Protein AF-A0A0A0CXC4-F1 (afdb_monomer_lite)

InterPro domains:
  IPR029058 Alpha/Beta hydrolase fold [G3DSA:3.40.50.1820] (13-91)
  IPR029058 Alpha/Beta hydrolase fold [SSF53474] (20-91)

Foldseek 3Di:
DDDDDDDDPDPQQKDKDWDWDADPVGDIKIKIKIAHPVGADDDEEEDDDDPDAAQCQCAPDPDVVRHVQSVCRRVRRHIYMGIGPPPHDPD

Secondary structure (DSSP, 8-state):
---PPPP------EEEEEEEEE-TTS-EEEEEEEEETT---SS-EEEE--SSS-HHHHH--SSTT--HHHHHHHHH---EEEEPPTTSTT-

pLDDT: mean 90.12, std 15.09, range [46.91, 98.69]

Organism: NCBI:txid1398085

Radius of gyration: 15.2 Å; chains: 1; bounding box: 28×38×50 Å

Structure (mmCIF, N/CA/C/O backbone):
data_AF-A0A0A0CXC4-F1
#
_entry.id   AF-A0A0A0CXC4-F1
#
loop_
_atom_site.group_PDB
_atom_site.id
_atom_site.type_symbol
_atom_site.label_atom_id
_atom_site.label_alt_id
_atom_site.label_comp_id
_atom_site.label_asym_id
_atom_site.label_entity_id
_atom_site.label_seq_id
_atom_site.pdbx_PDB_ins_code
_atom_site.Cartn_x
_atom_site.Cartn_y
_atom_site.Cartn_z
_atom_site.occupancy
_atom_site.B_iso_or_equiv
_atom_site.auth_seq_id
_atom_site.auth_comp_id
_atom_site.auth_asym_id
_atom_site.auth_atom_id
_atom_site.pdbx_PDB_model_num
ATOM 1 N N . MET A 1 1 ? 2.559 25.715 32.261 1.00 52.03 1 MET A N 1
ATOM 2 C CA . MET A 1 1 ? 2.324 25.236 30.884 1.00 52.03 1 MET A CA 1
ATOM 3 C C . MET A 1 1 ? 2.109 23.732 30.969 1.00 52.03 1 MET A C 1
ATOM 5 O O . MET A 1 1 ? 3.063 23.016 31.231 1.00 52.03 1 MET A O 1
ATOM 9 N N . ALA A 1 2 ? 0.855 23.278 30.925 1.00 46.91 2 ALA A N 1
ATOM 10 C CA . ALA A 1 2 ? 0.508 21.864 31.072 1.00 46.91 2 ALA A CA 1
ATOM 11 C C . ALA A 1 2 ? 0.494 21.201 29.688 1.00 46.91 2 ALA A C 1
ATOM 13 O O . ALA A 1 2 ? -0.221 21.655 28.798 1.00 46.91 2 ALA A O 1
ATOM 14 N N . LEU A 1 3 ? 1.309 20.162 29.508 1.00 53.47 3 LEU A N 1
ATOM 15 C CA . LEU A 1 3 ? 1.268 19.292 28.336 1.00 53.47 3 LEU A CA 1
ATOM 16 C C . LEU A 1 3 ? 0.032 18.398 28.469 1.00 53.47 3 LEU A C 1
ATOM 18 O O . LEU A 1 3 ? -0.020 17.542 29.350 1.00 53.47 3 LEU A O 1
ATOM 22 N N . ALA A 1 4 ? -0.976 18.618 27.628 1.00 50.03 4 ALA A N 1
ATOM 23 C CA . ALA A 1 4 ? -2.063 17.663 27.479 1.00 50.03 4 ALA A CA 1
ATOM 24 C C . ALA A 1 4 ? -1.509 16.426 26.761 1.00 50.03 4 ALA A C 1
ATOM 26 O O . ALA A 1 4 ? -1.051 16.522 25.622 1.00 50.03 4 ALA A O 1
ATOM 27 N N . ALA A 1 5 ? -1.523 15.275 27.433 1.00 55.06 5 ALA A N 1
ATOM 28 C CA . ALA A 1 5 ? -1.316 13.996 26.773 1.00 55.06 5 ALA A CA 1
ATOM 29 C C . ALA A 1 5 ? -2.469 13.794 25.778 1.00 55.06 5 ALA A C 1
ATOM 31 O O . ALA A 1 5 ? -3.637 13.800 26.172 1.00 55.06 5 ALA A O 1
ATOM 32 N N . GLY A 1 6 ? -2.142 13.680 24.489 1.00 49.84 6 GLY A N 1
ATOM 33 C CA . GLY A 1 6 ? -3.110 13.276 23.473 1.00 49.84 6 GLY A CA 1
ATOM 34 C C . GLY A 1 6 ? -3.683 11.893 23.802 1.00 49.84 6 GLY A C 1
ATOM 35 O O . GLY A 1 6 ? -3.056 11.141 24.555 1.00 49.84 6 GLY A O 1
ATOM 36 N N . PRO A 1 7 ? -4.872 11.548 23.279 1.00 49.59 7 PRO A N 1
ATOM 37 C CA . PRO A 1 7 ? -5.447 10.231 23.508 1.00 49.59 7 PRO A CA 1
ATOM 38 C C . PRO A 1 7 ? -4.433 9.160 23.092 1.00 49.59 7 PRO A C 1
ATOM 40 O O . PRO A 1 7 ? -3.853 9.232 22.009 1.00 49.59 7 PRO A O 1
ATOM 43 N N . ALA A 1 8 ? -4.197 8.183 23.968 1.00 50.41 8 ALA A N 1
ATOM 44 C CA . ALA A 1 8 ? -3.465 6.985 23.597 1.00 50.41 8 ALA A CA 1
ATOM 45 C C . ALA A 1 8 ? -4.265 6.299 22.485 1.00 50.41 8 ALA A C 1
ATOM 47 O O . ALA A 1 8 ? -5.401 5.880 22.717 1.00 50.41 8 ALA A O 1
ATOM 48 N N . GLN A 1 9 ? -3.708 6.253 21.274 1.00 54.59 9 GLN A N 1
ATOM 49 C CA . GLN A 1 9 ? -4.308 5.533 20.159 1.00 54.59 9 GLN A CA 1
ATOM 50 C C . GLN A 1 9 ? -4.476 4.080 20.621 1.00 54.59 9 GLN A C 1
ATOM 52 O O . GLN A 1 9 ? -3.488 3.419 20.948 1.00 54.59 9 GLN A O 1
ATOM 57 N N . ALA A 1 10 ? -5.719 3.603 20.721 1.00 49.50 10 ALA A N 1
ATOM 58 C CA . ALA A 1 10 ? -5.959 2.178 20.874 1.00 49.50 10 ALA A CA 1
ATOM 59 C C . ALA A 1 10 ? -5.208 1.483 19.735 1.00 49.50 10 ALA A C 1
ATOM 61 O O . ALA A 1 10 ? -5.259 1.955 18.598 1.00 49.50 10 ALA A O 1
ATOM 62 N N . ALA A 1 11 ? -4.459 0.423 20.041 1.00 56.31 11 ALA A N 1
ATOM 63 C CA . ALA A 1 11 ? -3.836 -0.378 19.000 1.00 56.31 11 ALA A CA 1
ATOM 64 C C . ALA A 1 11 ? -4.958 -0.826 18.057 1.00 56.31 11 ALA A C 1
ATOM 66 O O . ALA A 1 11 ? -5.836 -1.582 18.468 1.00 56.31 11 ALA A O 1
ATOM 67 N N . SER A 1 12 ? -4.975 -0.272 16.843 1.00 61.69 12 SER A N 1
ATOM 68 C CA . SER A 1 12 ? -5.990 -0.573 15.841 1.00 61.69 12 SER A CA 1
ATOM 69 C C . SER A 1 12 ? -6.017 -2.090 15.661 1.00 61.69 12 SER A C 1
ATOM 71 O O . SER A 1 12 ? -4.953 -2.664 15.402 1.00 61.69 12 SER A O 1
ATOM 73 N N . ASP A 1 13 ? -7.178 -2.737 15.813 1.00 89.19 13 ASP A N 1
ATOM 74 C CA . ASP A 1 13 ? -7.322 -4.193 15.641 1.00 89.19 13 ASP A CA 1
ATOM 75 C C . ASP A 1 13 ? -7.315 -4.566 14.152 1.00 89.19 13 ASP A C 1
ATOM 77 O O . ASP A 1 13 ? -8.253 -5.125 13.581 1.00 89.19 13 ASP A O 1
ATOM 81 N N . LEU A 1 14 ? -6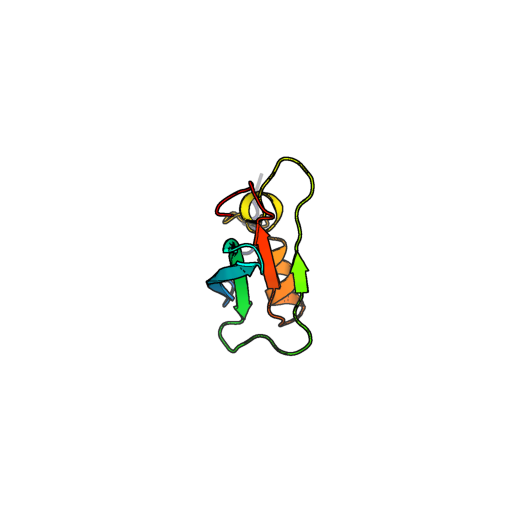.240 -4.147 13.496 1.00 94.50 14 LEU A N 1
ATOM 82 C CA . LEU A 1 14 ? -5.967 -4.330 12.092 1.00 94.50 14 LEU A CA 1
ATOM 83 C C . LEU A 1 14 ? -4.878 -5.384 11.948 1.00 94.50 14 LEU A C 1
ATOM 85 O O . LEU A 1 14 ? -3.904 -5.430 12.703 1.00 94.50 14 LEU A O 1
ATOM 89 N N . VAL A 1 15 ? -5.033 -6.215 10.931 1.00 96.38 15 VAL A N 1
ATOM 90 C CA . VAL A 1 15 ? -4.030 -7.179 10.495 1.00 96.38 15 VAL A CA 1
ATOM 91 C C . VAL A 1 15 ? -3.439 -6.684 9.183 1.00 96.38 15 VAL A C 1
ATOM 93 O O . VAL A 1 15 ? -4.141 -6.090 8.359 1.00 96.38 15 VAL A O 1
ATOM 96 N N . ARG A 1 16 ? -2.131 -6.901 9.024 1.00 97.81 16 ARG A N 1
ATOM 97 C CA . ARG A 1 16 ? -1.395 -6.610 7.798 1.00 97.81 16 ARG A CA 1
ATOM 98 C C . ARG A 1 16 ? -0.818 -7.899 7.242 1.00 97.81 16 ARG A C 1
ATOM 100 O O . ARG A 1 16 ? 0.017 -8.509 7.904 1.00 97.81 16 ARG A O 1
ATOM 107 N N . ASP A 1 17 ? -1.228 -8.253 6.035 1.00 97.56 17 ASP A N 1
ATOM 108 C CA . ASP A 1 17 ? -0.773 -9.451 5.336 1.00 97.56 17 ASP A CA 1
ATOM 109 C C . ASP A 1 17 ? -0.048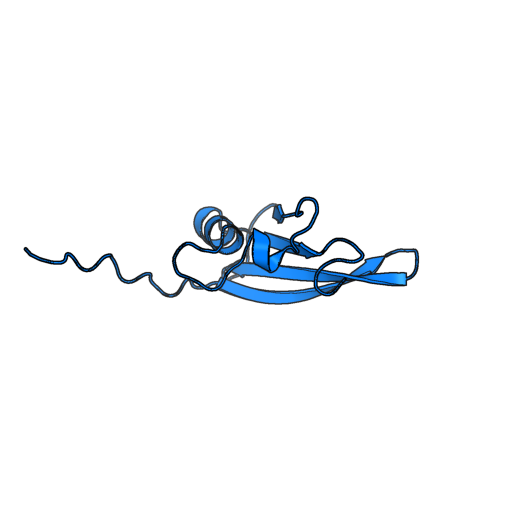 -9.049 4.041 1.00 97.56 17 ASP A C 1
ATOM 111 O O . ASP A 1 17 ? -0.433 -8.102 3.355 1.00 97.56 17 ASP A O 1
ATOM 115 N N . GLU A 1 18 ? 1.041 -9.741 3.709 1.00 98.00 18 GLU A N 1
ATOM 116 C CA . GLU A 1 18 ? 1.804 -9.501 2.481 1.00 98.00 18 GLU A CA 1
ATOM 117 C C . GLU A 1 18 ? 1.406 -10.525 1.419 1.00 98.00 18 GLU A C 1
ATOM 119 O O . GLU A 1 18 ? 1.569 -11.733 1.594 1.00 98.00 18 GLU A O 1
ATOM 124 N N . LEU A 1 19 ? 0.890 -10.029 0.303 1.00 98.19 19 LEU A N 1
ATOM 125 C CA . LEU A 1 19 ? 0.383 -10.797 -0.823 1.00 98.19 19 LEU A CA 1
ATOM 126 C C . LEU A 1 19 ? 1.252 -10.562 -2.062 1.00 98.19 19 LEU A C 1
ATOM 128 O O . LEU A 1 19 ? 1.986 -9.572 -2.184 1.00 98.19 19 LEU A O 1
ATOM 132 N N . ARG A 1 20 ? 1.139 -11.478 -3.027 1.00 98.06 20 ARG A N 1
ATOM 133 C CA . ARG A 1 20 ? 1.813 -11.359 -4.318 1.00 98.06 20 ARG A CA 1
ATOM 134 C C . ARG A 1 20 ? 0.894 -11.778 -5.455 1.00 98.06 20 ARG A C 1
ATOM 136 O O . ARG A 1 20 ? 0.351 -12.878 -5.436 1.00 98.06 20 ARG A O 1
ATOM 143 N N . ALA A 1 21 ? 0.757 -10.912 -6.451 1.00 97.50 21 ALA A N 1
ATOM 144 C CA . ALA A 1 21 ? 0.085 -11.217 -7.708 1.00 97.50 21 ALA A CA 1
ATOM 145 C C . ALA A 1 21 ? 1.126 -11.464 -8.806 1.00 97.50 21 ALA A C 1
ATOM 147 O O . ALA A 1 21 ? 2.192 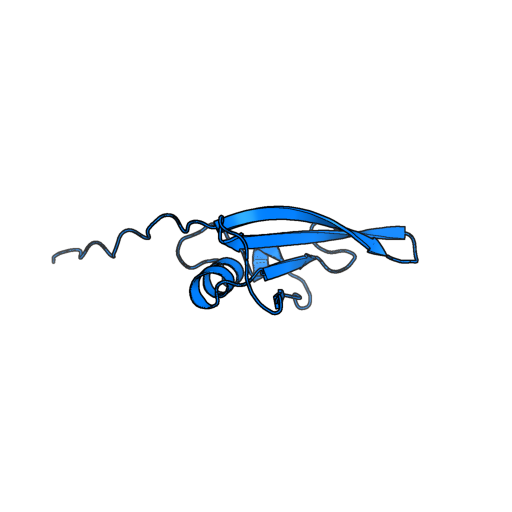-10.854 -8.799 1.00 97.50 21 ALA A O 1
ATOM 148 N N . THR A 1 22 ? 0.827 -12.337 -9.765 1.00 98.19 22 THR A N 1
ATOM 149 C CA . THR A 1 22 ? 1.682 -12.558 -10.939 1.00 98.19 22 THR A CA 1
ATOM 150 C C . THR A 1 22 ? 0.975 -12.019 -12.173 1.00 98.19 22 THR A C 1
ATOM 152 O O . THR A 1 22 ? -0.163 -12.395 -12.451 1.00 98.19 22 THR A O 1
ATOM 155 N N . THR A 1 23 ? 1.623 -11.115 -12.904 1.00 97.75 23 THR A N 1
ATOM 156 C CA . THR A 1 23 ? 1.094 -10.578 -14.162 1.00 97.75 23 THR A CA 1
ATOM 157 C C . THR A 1 23 ? 1.178 -11.616 -15.282 1.00 97.75 23 THR A C 1
ATOM 159 O O . THR A 1 23 ? 1.929 -12.587 -15.194 1.00 97.75 23 THR A O 1
ATOM 162 N N . ALA A 1 24 ? 0.437 -11.403 -16.374 1.00 98.25 24 ALA A N 1
ATOM 163 C CA . ALA A 1 24 ? 0.440 -12.312 -17.526 1.00 98.25 24 ALA A CA 1
ATOM 164 C C . ALA A 1 24 ? 1.831 -12.480 -18.176 1.00 98.25 24 ALA A C 1
ATOM 166 O O . ALA A 1 24 ? 2.119 -13.523 -18.752 1.00 98.25 24 ALA A O 1
ATOM 167 N N . ASP A 1 25 ? 2.699 -11.473 -18.057 1.00 97.88 25 ASP A N 1
ATOM 168 C CA . ASP A 1 25 ? 4.099 -11.500 -18.495 1.00 97.88 25 ASP A CA 1
ATOM 169 C C . ASP A 1 25 ? 5.084 -11.948 -17.394 1.00 97.88 25 ASP A C 1
ATOM 171 O O . ASP A 1 25 ? 6.293 -11.790 -17.540 1.00 97.88 25 ASP A O 1
ATOM 175 N N . GLY A 1 26 ? 4.585 -12.529 -16.297 1.00 97.94 26 GLY A N 1
ATOM 176 C CA . GLY A 1 26 ? 5.391 -13.214 -15.283 1.00 97.94 26 GLY A CA 1
ATOM 177 C C . GLY A 1 26 ? 6.004 -12.324 -14.199 1.00 97.94 26 GLY A C 1
ATOM 178 O O . GLY A 1 26 ? 6.809 -12.808 -13.404 1.00 97.94 26 GLY A O 1
ATOM 179 N N . ILE A 1 27 ? 5.638 -11.043 -14.122 1.00 97.75 27 ILE A N 1
ATOM 180 C CA . ILE A 1 27 ? 6.153 -10.122 -13.102 1.00 97.75 27 ILE A CA 1
ATOM 181 C C . ILE A 1 27 ? 5.384 -10.298 -11.791 1.00 97.75 27 ILE A C 1
ATOM 183 O O . ILE A 1 27 ? 4.156 -10.370 -11.773 1.00 97.75 27 ILE A O 1
ATOM 187 N N . GLY A 1 28 ? 6.116 -10.365 -10.679 1.00 98.12 28 GLY A N 1
ATOM 188 C CA . GLY A 1 28 ? 5.538 -10.466 -9.343 1.00 98.12 28 GLY A CA 1
ATOM 189 C C . GLY A 1 28 ? 5.243 -9.091 -8.758 1.00 98.12 28 GLY A C 1
ATOM 190 O O . GLY A 1 28 ? 6.171 -8.362 -8.447 1.00 98.12 28 GLY A O 1
ATOM 191 N N . ILE A 1 29 ? 3.971 -8.776 -8.548 1.00 98.25 29 ILE A N 1
ATOM 192 C CA . ILE A 1 29 ? 3.493 -7.536 -7.938 1.00 98.25 29 ILE A CA 1
ATOM 193 C C . ILE A 1 29 ? 3.255 -7.762 -6.450 1.00 98.25 29 ILE A C 1
ATOM 195 O O . ILE A 1 29 ? 2.451 -8.614 -6.066 1.00 98.25 29 ILE A O 1
ATOM 199 N N . ARG A 1 30 ? 3.949 -6.998 -5.611 1.00 98.38 30 ARG A N 1
ATOM 200 C CA . ARG A 1 30 ? 3.749 -6.969 -4.165 1.00 98.38 30 ARG A CA 1
ATOM 201 C C . ARG A 1 30 ? 2.506 -6.155 -3.814 1.00 98.38 30 ARG A C 1
ATOM 203 O O . ARG A 1 30 ? 2.317 -5.036 -4.296 1.00 98.38 30 ARG A O 1
ATOM 210 N N . VAL A 1 31 ? 1.679 -6.720 -2.944 1.00 98.56 31 VAL A N 1
ATOM 211 C CA . VAL A 1 31 ? 0.465 -6.084 -2.431 1.00 98.56 31 VAL A CA 1
ATOM 212 C C . VAL A 1 31 ? 0.404 -6.319 -0.931 1.00 98.56 31 VAL A C 1
ATOM 214 O O . VAL A 1 31 ? 0.408 -7.463 -0.499 1.00 98.56 31 VAL A O 1
ATOM 217 N N . ARG A 1 32 ? 0.310 -5.264 -0.128 1.00 98.62 32 ARG A N 1
ATOM 218 C CA . ARG A 1 32 ? -0.033 -5.395 1.290 1.00 98.62 32 ARG A CA 1
ATOM 219 C C . ARG A 1 32 ? -1.543 -5.302 1.449 1.00 98.62 32 ARG A C 1
ATOM 221 O O . ARG A 1 32 ? -2.142 -4.356 0.952 1.00 98.62 32 ARG A O 1
ATOM 228 N N . GLU A 1 33 ? -2.147 -6.233 2.168 1.00 98.44 33 GLU A N 1
ATOM 229 C CA . GLU A 1 33 ? -3.511 -6.116 2.676 1.00 98.44 33 GLU A CA 1
ATOM 230 C C . GLU A 1 33 ? -3.485 -5.498 4.077 1.00 98.44 33 GLU A C 1
ATOM 232 O O . GLU A 1 33 ? -2.685 -5.901 4.918 1.00 98.44 33 GLU A O 1
ATOM 237 N N . VAL A 1 34 ? -4.368 -4.535 4.332 1.00 98.25 34 VAL A N 1
ATOM 238 C CA . VAL A 1 34 ? -4.673 -3.982 5.654 1.00 98.25 34 VAL A CA 1
ATOM 239 C C . VAL A 1 34 ? -6.169 -4.154 5.885 1.00 98.25 34 VAL A C 1
ATOM 241 O O . VAL A 1 34 ? -6.978 -3.665 5.097 1.00 98.25 34 VAL A O 1
ATOM 244 N N . ARG A 1 35 ? -6.564 -4.857 6.945 1.00 97.38 35 ARG A N 1
ATOM 245 C CA . ARG A 1 35 ? -7.981 -5.152 7.217 1.00 97.38 35 ARG A CA 1
ATOM 246 C C . ARG A 1 35 ? -8.277 -5.246 8.712 1.00 97.38 35 ARG A C 1
ATOM 248 O O . ARG A 1 35 ? -7.364 -5.569 9.471 1.00 97.38 35 ARG A O 1
ATOM 255 N N . PRO A 1 36 ? -9.538 -5.061 9.138 1.00 95.56 36 PRO A N 1
ATOM 256 C CA . PRO A 1 36 ? -9.978 -5.460 10.472 1.00 95.56 36 PRO A CA 1
ATOM 257 C C . PRO A 1 36 ? -9.674 -6.937 10.753 1.00 95.56 36 PRO A C 1
ATOM 259 O O . PRO A 1 36 ? -9.757 -7.785 9.854 1.00 95.56 36 PRO A O 1
ATOM 262 N N . ARG A 1 37 ? -9.327 -7.257 12.003 1.00 93.12 37 ARG A N 1
ATOM 263 C CA . ARG A 1 37 ? -9.007 -8.625 12.432 1.00 93.12 37 ARG A CA 1
ATOM 264 C C . ARG A 1 37 ? -10.162 -9.596 12.209 1.00 93.12 37 ARG A C 1
ATOM 266 O O . ARG A 1 37 ? -9.916 -10.688 11.699 1.00 93.12 37 ARG A O 1
ATOM 273 N N . ASP A 1 38 ? -11.387 -9.158 12.479 1.00 89.06 38 ASP A N 1
ATOM 274 C CA . ASP A 1 38 ? -12.619 -9.932 12.263 1.00 89.06 38 ASP A CA 1
ATOM 275 C C . ASP A 1 38 ? -13.001 -10.081 10.774 1.00 89.06 38 ASP A C 1
ATOM 277 O O . ASP A 1 38 ? -13.994 -10.725 10.438 1.00 89.06 38 ASP A O 1
ATOM 281 N N . GLY A 1 39 ? -12.190 -9.519 9.871 1.00 84.38 39 GLY A N 1
ATOM 282 C CA . GLY A 1 39 ? -12.420 -9.498 8.431 1.00 84.38 39 GLY A CA 1
ATOM 283 C C . GLY A 1 39 ? -13.011 -8.169 7.961 1.00 84.38 39 GLY A C 1
ATOM 284 O O . GLY A 1 39 ? -13.801 -7.531 8.653 1.00 84.38 39 GLY A O 1
ATOM 285 N N . GLY A 1 40 ? -12.604 -7.728 6.769 1.00 84.94 40 GLY A N 1
ATOM 286 C CA . GLY A 1 40 ? -13.214 -6.572 6.110 1.00 84.94 40 GLY A CA 1
ATOM 287 C C . GLY A 1 40 ? -14.533 -6.959 5.438 1.00 84.94 40 GLY A C 1
ATOM 288 O O . GLY A 1 40 ? -14.618 -8.015 4.812 1.00 84.94 40 GLY A O 1
ATOM 289 N N . ALA A 1 41 ? -15.547 -6.101 5.533 1.00 86.88 41 ALA A N 1
ATOM 290 C CA . ALA A 1 41 ? -16.838 -6.277 4.873 1.00 86.88 41 ALA A CA 1
ATOM 291 C C . ALA A 1 41 ? -17.036 -5.254 3.743 1.00 86.88 41 ALA A C 1
ATOM 293 O O . ALA A 1 41 ? -16.613 -4.104 3.842 1.00 86.88 41 ALA A O 1
ATOM 294 N N . GLY A 1 42 ? -17.742 -5.654 2.684 1.00 92.06 42 GLY A N 1
ATOM 295 C CA . GLY A 1 42 ? -18.040 -4.796 1.533 1.00 92.06 42 GLY A CA 1
ATOM 296 C C . GLY A 1 42 ? -16.925 -4.740 0.484 1.00 92.06 42 GLY A C 1
ATOM 297 O O . GLY A 1 42 ? -15.975 -5.516 0.524 1.00 92.06 42 GLY A O 1
ATOM 298 N N . GLU A 1 43 ? -17.077 -3.830 -0.483 1.00 97.06 43 GLU A N 1
ATOM 299 C CA . GLU A 1 43 ? -16.144 -3.708 -1.612 1.00 97.06 43 GLU A CA 1
ATOM 300 C C . GLU A 1 43 ? -14.762 -3.224 -1.132 1.00 97.06 43 GLU A C 1
ATOM 302 O O . GLU A 1 43 ? -14.700 -2.178 -0.463 1.00 97.06 43 GLU A O 1
ATOM 307 N N . PRO A 1 44 ? -13.671 -3.941 -1.456 1.00 97.56 44 PRO A N 1
ATOM 308 C CA . PRO A 1 44 ? -12.327 -3.549 -1.062 1.00 97.56 44 PRO A CA 1
ATOM 309 C C . PRO A 1 44 ? -11.862 -2.271 -1.765 1.00 97.56 44 PRO A C 1
ATOM 311 O O . PRO A 1 44 ? -12.386 -1.857 -2.799 1.00 97.56 44 PRO A O 1
ATOM 314 N N . ILE A 1 45 ? -10.832 -1.648 -1.199 1.00 98.50 45 ILE A N 1
ATOM 315 C CA . ILE A 1 45 ? -10.191 -0.455 -1.758 1.00 98.50 45 ILE A CA 1
ATOM 316 C C . ILE A 1 45 ? -8.764 -0.816 -2.151 1.00 98.50 45 ILE A C 1
ATOM 318 O O . ILE A 1 45 ? -8.075 -1.493 -1.396 1.00 98.50 45 ILE A O 1
ATOM 322 N N . ILE A 1 46 ? -8.294 -0.332 -3.301 1.00 98.44 46 ILE A N 1
ATOM 323 C CA . ILE A 1 46 ? -6.883 -0.421 -3.686 1.00 98.44 46 ILE A CA 1
ATOM 324 C C . ILE A 1 46 ? -6.273 0.974 -3.800 1.00 98.44 46 ILE A C 1
ATOM 326 O O . ILE A 1 46 ? -6.827 1.865 -4.444 1.00 98.44 46 ILE A O 1
ATOM 330 N N . LEU A 1 47 ? -5.122 1.159 -3.161 1.00 98.62 47 LEU A N 1
ATOM 331 C CA . LEU A 1 47 ? -4.323 2.374 -3.205 1.00 98.62 47 LEU A CA 1
ATOM 332 C C . LEU A 1 47 ? -3.142 2.154 -4.149 1.00 98.62 47 LEU A C 1
ATOM 334 O O . LEU A 1 47 ? -2.332 1.242 -3.960 1.00 98.62 47 LEU A O 1
ATOM 338 N N . VAL A 1 48 ? -3.054 3.006 -5.170 1.00 97.88 48 VAL A N 1
ATOM 339 C CA . VAL A 1 48 ? -2.011 2.969 -6.198 1.00 97.88 48 VAL A CA 1
ATOM 340 C C . VAL A 1 48 ? -1.198 4.250 -6.105 1.00 97.88 48 VAL A C 1
ATOM 342 O O . VAL A 1 48 ? -1.746 5.352 -6.140 1.00 97.88 48 VAL A O 1
ATOM 345 N N . HIS A 1 49 ? 0.114 4.108 -5.948 1.00 97.56 49 HIS A N 1
ATOM 346 C CA . HIS A 1 49 ? 1.004 5.252 -5.800 1.00 97.56 49 HIS A CA 1
ATOM 347 C C . HIS A 1 49 ? 1.246 5.960 -7.142 1.00 97.56 49 HIS A C 1
ATOM 349 O O . HIS A 1 49 ? 1.065 5.394 -8.221 1.00 97.56 49 HIS A O 1
ATOM 355 N N . GLY A 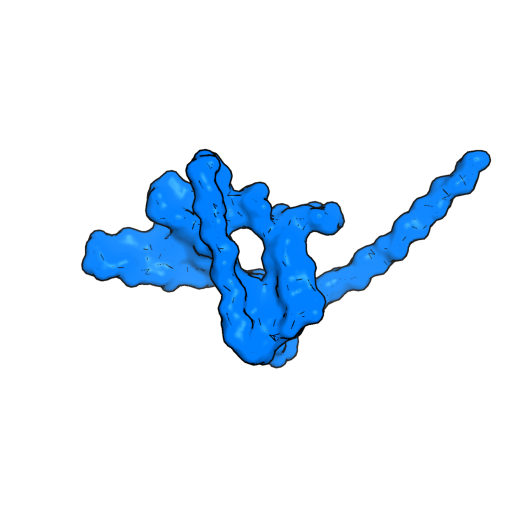1 50 ? 1.685 7.219 -7.070 1.00 92.75 50 GLY A N 1
ATOM 356 C CA . GLY A 1 50 ? 2.156 7.977 -8.231 1.00 92.75 50 GLY A CA 1
ATOM 357 C C . GLY A 1 50 ? 3.613 7.660 -8.588 1.00 92.75 50 GLY A C 1
ATOM 358 O O . GLY A 1 50 ? 4.192 6.674 -8.141 1.00 92.75 50 GLY A O 1
ATOM 359 N N . ALA A 1 51 ? 4.258 8.520 -9.374 1.00 86.00 51 ALA A N 1
ATOM 360 C CA . ALA A 1 51 ? 5.671 8.333 -9.696 1.00 86.00 51 ALA A CA 1
ATOM 361 C C . ALA A 1 51 ? 6.575 8.555 -8.462 1.00 86.00 51 ALA A C 1
ATOM 363 O O . ALA A 1 51 ? 6.382 9.510 -7.711 1.00 86.00 51 ALA A O 1
ATOM 364 N N . ARG A 1 52 ? 7.634 7.737 -8.348 1.00 88.75 52 ARG A N 1
ATOM 365 C CA . ARG A 1 52 ? 8.807 7.848 -7.441 1.00 88.75 52 ARG A CA 1
ATOM 366 C C . ARG A 1 52 ? 8.727 7.200 -6.056 1.00 88.75 52 ARG A C 1
ATOM 368 O O . ARG A 1 52 ? 9.784 6.815 -5.568 1.00 88.75 52 ARG A O 1
ATOM 375 N N . VAL A 1 53 ? 7.562 7.063 -5.430 1.00 95.62 53 VAL A N 1
ATOM 376 C CA . VAL A 1 53 ? 7.461 6.526 -4.056 1.00 95.62 53 VAL A CA 1
ATOM 377 C C . VAL A 1 53 ? 6.611 5.252 -4.059 1.00 95.62 53 VAL A C 1
ATOM 379 O O . VAL A 1 53 ? 5.514 5.301 -4.606 1.00 95.62 53 VAL A O 1
ATOM 382 N N . PRO A 1 54 ? 7.084 4.126 -3.484 1.00 97.38 54 PRO A N 1
ATOM 383 C CA . PRO A 1 54 ? 6.321 2.879 -3.443 1.00 97.38 54 PRO A CA 1
ATOM 384 C C . PRO A 1 54 ? 5.109 2.973 -2.502 1.00 97.38 54 PRO A C 1
ATOM 386 O O . PRO A 1 54 ? 4.951 3.942 -1.751 1.00 97.38 54 PRO A O 1
ATOM 389 N N . GLY A 1 55 ? 4.253 1.954 -2.523 1.00 97.69 55 GLY A N 1
ATOM 390 C CA . GLY A 1 55 ? 2.955 1.944 -1.856 1.00 97.69 55 GLY A CA 1
ATOM 391 C C . GLY A 1 55 ? 3.047 2.144 -0.344 1.00 97.69 55 GLY A C 1
ATOM 392 O O . GLY A 1 55 ? 2.407 3.052 0.179 1.00 97.69 55 GLY A O 1
ATOM 393 N N . ILE A 1 56 ? 3.883 1.370 0.362 1.00 97.44 56 ILE A N 1
ATOM 394 C CA . ILE A 1 56 ? 4.013 1.484 1.832 1.00 97.44 56 ILE A CA 1
ATOM 395 C C . ILE A 1 56 ? 4.423 2.897 2.246 1.00 97.44 56 ILE A C 1
ATOM 397 O O . ILE A 1 56 ? 3.788 3.494 3.110 1.00 97.44 56 ILE A O 1
ATOM 401 N N . ALA A 1 57 ? 5.453 3.449 1.603 1.00 96.38 57 ALA A N 1
ATOM 402 C CA . ALA A 1 57 ? 5.952 4.781 1.932 1.00 96.38 57 ALA A CA 1
ATOM 403 C C . ALA A 1 57 ? 4.948 5.897 1.595 1.00 96.38 57 ALA A C 1
ATOM 405 O O . ALA A 1 57 ? 5.063 7.000 2.122 1.00 96.38 57 ALA A O 1
ATOM 406 N N . SER A 1 58 ? 3.977 5.610 0.725 1.00 97.44 58 SER A N 1
ATOM 407 C CA . SER A 1 58 ? 2.926 6.546 0.331 1.00 97.44 58 SER A CA 1
ATOM 408 C C . SER A 1 58 ? 1.678 6.446 1.215 1.00 97.44 58 SER A C 1
ATOM 410 O O . SER A 1 58 ? 1.007 7.457 1.408 1.00 97.44 58 SER A O 1
ATOM 412 N N . PHE A 1 59 ? 1.338 5.253 1.725 1.00 98.38 59 PHE A N 1
ATOM 413 C CA . PHE A 1 59 ? 0.000 4.988 2.273 1.00 98.38 59 PHE A CA 1
ATOM 414 C C . PHE A 1 59 ? -0.064 4.210 3.594 1.00 98.38 59 PHE A C 1
ATOM 416 O O . PHE A 1 59 ? -1.137 4.187 4.196 1.00 98.38 59 PHE A O 1
ATOM 423 N N . ASP A 1 60 ? 1.009 3.562 4.055 1.00 97.81 60 ASP A N 1
ATOM 424 C CA . ASP A 1 60 ? 0.966 2.707 5.255 1.00 97.81 60 ASP A CA 1
ATOM 425 C C . ASP A 1 60 ? 2.268 2.768 6.068 1.00 97.81 60 ASP A C 1
ATOM 427 O O . ASP A 1 60 ? 2.939 1.754 6.278 1.00 97.81 60 ASP A O 1
ATOM 431 N N . LEU A 1 61 ? 2.647 3.970 6.516 1.00 96.31 61 LEU A N 1
ATOM 432 C CA . LEU A 1 61 ? 3.771 4.137 7.435 1.00 96.31 61 LEU A CA 1
ATOM 433 C C . LEU A 1 61 ? 3.359 3.750 8.859 1.00 96.31 61 LEU A C 1
ATOM 435 O O . LEU A 1 61 ? 2.329 4.199 9.362 1.00 96.31 61 LEU A O 1
ATOM 439 N N . ASP A 1 62 ? 4.207 2.964 9.522 1.00 92.00 62 ASP A N 1
ATOM 440 C CA . ASP A 1 62 ? 4.019 2.525 10.910 1.00 92.00 62 ASP A CA 1
ATOM 441 C C . ASP A 1 62 ? 4.451 3.615 11.903 1.00 92.00 62 ASP A C 1
ATOM 443 O O . ASP A 1 62 ? 5.433 3.501 12.637 1.00 92.00 62 ASP A O 1
ATOM 447 N N . VAL A 1 63 ? 3.749 4.744 11.844 1.00 92.44 63 VAL A N 1
ATOM 448 C CA . VAL A 1 63 ? 3.889 5.872 12.766 1.00 92.44 63 VAL A CA 1
ATOM 449 C C . VAL A 1 63 ? 2.499 6.410 13.119 1.00 92.44 63 VAL A C 1
ATOM 451 O O . VAL A 1 63 ? 1.565 6.248 12.327 1.00 92.44 63 VAL A O 1
ATOM 454 N N . PRO A 1 64 ? 2.325 7.074 14.277 1.00 89.44 64 PRO A N 1
ATOM 455 C CA . PRO A 1 64 ? 1.040 7.659 14.651 1.00 89.44 64 PRO A CA 1
ATOM 456 C C . PRO A 1 64 ? 0.487 8.583 13.556 1.00 89.44 64 PRO A C 1
ATOM 458 O O . PRO A 1 64 ? 1.155 9.532 13.148 1.00 89.44 64 PRO A O 1
ATOM 461 N N . GLY A 1 65 ? -0.724 8.289 13.070 1.00 90.19 65 GLY A N 1
ATOM 462 C CA . GLY A 1 65 ? -1.376 9.043 11.990 1.00 90.19 65 GLY A CA 1
ATOM 463 C C . GLY A 1 65 ? -0.694 8.940 10.616 1.00 90.19 65 GLY A C 1
ATOM 464 O O . GLY A 1 65 ? -0.970 9.756 9.743 1.00 90.19 65 GLY A O 1
ATOM 465 N N . GLY A 1 66 ? 0.218 7.982 10.419 1.00 95.69 66 GLY A N 1
ATOM 466 C CA . GLY A 1 66 ? 1.006 7.824 9.190 1.00 95.69 66 GLY A CA 1
ATOM 467 C C . GLY A 1 66 ? 0.436 6.850 8.159 1.00 95.69 66 GLY A C 1
ATOM 468 O O . GLY A 1 66 ? 1.066 6.632 7.123 1.00 95.69 66 GLY A O 1
ATOM 469 N N . SER A 1 67 ? -0.722 6.243 8.421 1.00 98.06 67 SER A N 1
ATOM 470 C CA . SER A 1 67 ? -1.288 5.207 7.558 1.00 98.06 67 SER A CA 1
ATOM 471 C C . SER A 1 67 ? -2.707 5.547 7.117 1.00 98.06 67 SER A C 1
ATOM 473 O O . SER A 1 67 ? -3.681 5.294 7.823 1.00 98.06 67 SER A O 1
ATOM 475 N N . LEU A 1 68 ? -2.818 6.049 5.883 1.00 98.38 68 LEU A N 1
ATOM 476 C CA . LEU A 1 68 ? -4.104 6.196 5.206 1.00 98.38 68 LEU A CA 1
ATOM 477 C C . LEU A 1 68 ? -4.791 4.834 5.029 1.00 98.38 68 LEU A C 1
ATOM 479 O O . LEU A 1 68 ? -6.014 4.746 5.106 1.00 98.38 68 LEU A O 1
ATOM 483 N N . ALA A 1 69 ? -4.020 3.770 4.792 1.00 98.38 69 ALA A N 1
ATOM 484 C CA . ALA A 1 69 ? -4.564 2.425 4.648 1.00 98.38 69 ALA A CA 1
ATOM 485 C C . ALA A 1 69 ? -5.248 1.949 5.939 1.00 98.38 69 ALA A C 1
ATOM 487 O O . ALA A 1 69 ? -6.364 1.435 5.883 1.00 98.38 69 ALA A O 1
ATOM 488 N N . ALA A 1 70 ? -4.614 2.172 7.095 1.00 97.62 70 ALA A N 1
ATOM 489 C CA . ALA A 1 70 ? -5.193 1.863 8.396 1.00 97.62 70 ALA A CA 1
ATOM 490 C C . ALA A 1 70 ? -6.424 2.726 8.683 1.00 97.62 70 ALA A C 1
ATOM 492 O O . ALA A 1 70 ? -7.465 2.182 9.048 1.00 97.62 70 ALA A O 1
ATOM 493 N N . ASP A 1 71 ? -6.337 4.036 8.432 1.00 97.06 71 ASP A N 1
ATOM 494 C CA . ASP A 1 71 ? -7.456 4.959 8.634 1.00 97.06 71 ASP A CA 1
ATOM 495 C C . ASP A 1 71 ? -8.689 4.543 7.818 1.00 97.06 71 ASP A C 1
ATOM 497 O O . ASP A 1 71 ? -9.812 4.566 8.322 1.00 97.06 71 ASP A O 1
ATOM 501 N N . LEU A 1 72 ? -8.500 4.146 6.555 1.00 97.50 72 LEU A N 1
ATOM 502 C CA . LEU A 1 72 ? -9.583 3.665 5.696 1.00 97.50 72 LEU A CA 1
ATOM 503 C C . LEU A 1 72 ? -10.132 2.317 6.170 1.00 97.50 72 LEU A C 1
ATOM 505 O O . LEU A 1 72 ? -11.352 2.150 6.219 1.00 97.50 72 LEU A O 1
ATOM 509 N N . ALA A 1 73 ? -9.259 1.373 6.528 1.00 96.94 73 ALA A N 1
ATOM 510 C CA . ALA A 1 73 ? -9.670 0.052 6.993 1.00 96.94 73 ALA A CA 1
ATOM 511 C C . ALA A 1 73 ? -10.500 0.143 8.281 1.00 96.94 73 ALA A C 1
ATOM 513 O O . ALA A 1 73 ? -11.557 -0.480 8.378 1.00 96.94 73 ALA A O 1
ATOM 514 N N . GLU A 1 74 ? -10.068 0.969 9.234 1.00 94.62 74 GLU A N 1
ATOM 515 C CA . GLU A 1 74 ? -10.752 1.188 10.508 1.00 94.62 74 GLU A CA 1
ATOM 516 C C . GLU A 1 74 ? -12.078 1.933 10.319 1.00 94.62 74 GLU A C 1
ATOM 518 O O . GLU A 1 74 ? -13.123 1.4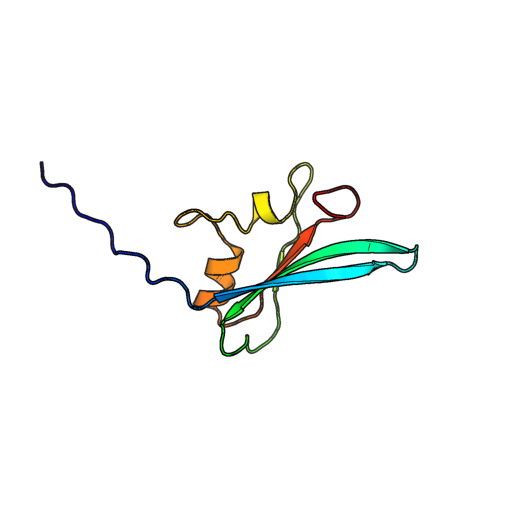79 10.782 1.00 94.62 74 GLU A O 1
ATOM 523 N N . ARG A 1 75 ? -12.071 3.061 9.599 1.00 95.06 75 ARG A N 1
ATOM 524 C CA . ARG A 1 75 ? -13.262 3.920 9.474 1.00 95.06 75 ARG A CA 1
ATOM 525 C C . ARG A 1 75 ? -14.352 3.324 8.598 1.00 95.06 75 ARG A C 1
ATOM 527 O O . ARG A 1 75 ? -15.521 3.653 8.787 1.00 95.06 75 ARG A O 1
ATOM 534 N N . LEU A 1 76 ? -13.980 2.515 7.609 1.00 95.56 76 LEU A N 1
ATOM 535 C CA . LEU A 1 76 ? -14.927 1.935 6.657 1.00 95.56 76 LEU A CA 1
ATOM 536 C C . LEU A 1 76 ? -15.216 0.457 6.928 1.00 95.56 76 LEU A C 1
ATOM 538 O O . LEU A 1 76 ? -16.135 -0.080 6.310 1.00 95.56 76 LEU A O 1
ATOM 542 N N . GLY A 1 77 ? -14.445 -0.200 7.800 1.00 95.50 77 GLY A N 1
ATOM 543 C CA . GLY A 1 77 ? -14.562 -1.635 8.063 1.00 95.50 77 GLY A CA 1
ATOM 544 C C . GLY A 1 77 ? -14.252 -2.502 6.838 1.00 95.50 77 GLY A C 1
ATOM 545 O O . GLY A 1 77 ? -14.836 -3.572 6.683 1.00 95.50 77 GLY A O 1
ATOM 546 N N . ARG A 1 78 ? -13.379 -2.033 5.935 1.00 96.12 78 ARG A N 1
ATOM 547 C CA . ARG A 1 78 ? -13.080 -2.656 4.629 1.00 96.12 78 ARG A CA 1
ATOM 548 C C . ARG A 1 78 ? -11.637 -3.140 4.553 1.00 96.12 78 ARG A C 1
ATOM 550 O O . ARG A 1 78 ? -10.761 -2.591 5.214 1.00 96.12 78 ARG A O 1
ATOM 557 N N . ALA A 1 79 ? -11.383 -4.128 3.698 1.00 97.88 79 ALA A N 1
ATOM 558 C CA . ALA A 1 79 ? -10.020 -4.470 3.308 1.00 97.88 79 ALA A CA 1
ATOM 559 C C . ALA A 1 79 ? -9.448 -3.380 2.387 1.00 97.88 79 ALA A C 1
ATOM 561 O O . ALA A 1 79 ? -10.108 -2.932 1.442 1.00 97.88 79 ALA A O 1
ATOM 562 N N . VAL A 1 80 ? -8.219 -2.959 2.672 1.00 98.62 80 VAL A N 1
ATOM 563 C CA . VAL A 1 80 ? -7.477 -1.964 1.901 1.00 98.62 80 VAL A CA 1
ATOM 564 C C . VAL A 1 80 ? -6.186 -2.594 1.404 1.00 98.62 80 VAL A C 1
ATOM 566 O O . VAL A 1 80 ? -5.370 -3.071 2.187 1.00 98.62 80 VAL A O 1
ATOM 569 N N . TYR A 1 81 ? -5.986 -2.571 0.095 1.00 98.69 81 TYR A N 1
ATOM 570 C CA . TYR A 1 81 ? -4.798 -3.088 -0.561 1.00 98.69 81 TYR A CA 1
ATOM 571 C C . TYR A 1 81 ? -3.857 -1.947 -0.934 1.00 98.69 81 TYR A C 1
ATOM 573 O O . TYR A 1 81 ? -4.254 -0.980 -1.581 1.00 98.69 81 TYR A O 1
ATOM 581 N N . VAL A 1 82 ? -2.591 -2.073 -0.561 1.00 98.69 82 VAL A N 1
ATOM 582 C CA . VAL A 1 82 ? -1.510 -1.156 -0.922 1.00 98.69 82 VAL A CA 1
ATOM 583 C C . VAL A 1 82 ? -0.618 -1.871 -1.925 1.00 98.69 82 VAL A C 1
ATOM 585 O O . VAL A 1 82 ? 0.097 -2.809 -1.571 1.00 98.69 82 VAL A O 1
ATOM 588 N N . MET A 1 83 ? -0.682 -1.452 -3.186 1.00 98.25 83 MET A N 1
ATOM 589 C CA . MET A 1 83 ? 0.051 -2.088 -4.279 1.00 98.25 83 MET A CA 1
ATOM 590 C C . MET A 1 83 ? 1.336 -1.326 -4.599 1.00 98.25 83 MET A C 1
ATOM 592 O O . MET A 1 83 ? 1.321 -0.101 -4.727 1.00 98.25 83 MET A O 1
ATOM 596 N N . ASP A 1 84 ? 2.421 -2.063 -4.815 1.00 97.88 84 ASP A N 1
ATOM 597 C CA . ASP A 1 84 ? 3.625 -1.545 -5.459 1.00 97.88 84 ASP A CA 1
ATOM 598 C C . ASP A 1 84 ? 3.518 -1.790 -6.972 1.00 97.88 84 ASP A C 1
ATOM 600 O O . ASP A 1 84 ? 3.454 -2.938 -7.414 1.00 97.88 84 ASP A O 1
ATOM 604 N N . ALA A 1 85 ? 3.484 -0.741 -7.795 1.00 96.19 85 ALA A N 1
ATOM 605 C CA . ALA A 1 85 ? 3.528 -0.902 -9.248 1.00 96.19 85 ALA A CA 1
ATOM 606 C C . ALA A 1 85 ? 4.877 -1.502 -9.695 1.00 96.19 85 ALA A C 1
ATOM 608 O O . ALA A 1 85 ? 5.881 -1.388 -8.998 1.00 96.19 85 ALA A O 1
ATOM 609 N N . ARG A 1 86 ? 4.917 -2.124 -10.881 1.00 96.25 86 ARG A N 1
ATOM 610 C CA . ARG A 1 86 ? 6.137 -2.726 -11.455 1.00 96.25 86 ARG A CA 1
ATOM 611 C C . ARG A 1 86 ? 7.343 -1.781 -11.366 1.00 96.25 86 ARG A C 1
ATOM 613 O O . ARG A 1 86 ? 7.257 -0.645 -11.833 1.00 96.25 86 ARG A O 1
ATOM 620 N N . GLY A 1 87 ? 8.470 -2.284 -10.858 1.00 95.62 87 GLY A N 1
ATOM 621 C CA . GLY A 1 87 ? 9.717 -1.526 -10.727 1.00 95.62 87 GLY A CA 1
ATOM 622 C C . GLY A 1 87 ? 9.778 -0.624 -9.491 1.00 95.62 87 GLY A C 1
ATOM 623 O O . GLY A 1 87 ? 10.711 0.172 -9.372 1.00 95.62 87 GLY A O 1
ATOM 624 N N . TYR A 1 88 ? 8.804 -0.728 -8.585 1.00 96.69 88 TYR A N 1
ATOM 625 C CA . TYR A 1 88 ? 8.764 -0.013 -7.314 1.00 96.69 88 TYR A CA 1
ATOM 626 C C . TYR A 1 88 ? 8.683 -0.987 -6.146 1.00 96.69 88 TYR A C 1
ATOM 628 O O . TYR A 1 88 ? 8.053 -2.035 -6.236 1.00 96.69 88 TYR A O 1
ATOM 636 N N . GLY A 1 89 ? 9.273 -0.600 -5.012 1.00 93.88 89 GLY A N 1
ATOM 637 C CA . GLY A 1 89 ? 9.147 -1.356 -3.767 1.00 93.88 89 GLY A CA 1
ATOM 638 C C . GLY A 1 89 ? 9.609 -2.803 -3.938 1.00 93.88 89 GLY A C 1
ATOM 639 O O . GLY A 1 89 ? 10.778 -3.044 -4.231 1.00 93.88 89 GLY A O 1
ATOM 640 N N . GLY A 1 90 ? 8.693 -3.753 -3.736 1.00 93.00 90 GLY A N 1
ATOM 641 C CA . GLY A 1 90 ? 8.946 -5.188 -3.922 1.00 93.00 90 GLY A CA 1
ATOM 642 C C . GLY A 1 90 ? 8.394 -5.802 -5.219 1.00 93.00 90 GLY A C 1
ATOM 643 O O . GLY A 1 90 ? 8.214 -7.029 -5.253 1.00 93.00 90 GLY A O 1
ATOM 644 N N . SER A 1 91 ? 8.100 -4.978 -6.232 1.00 94.56 91 SER A N 1
ATOM 645 C CA . SER A 1 91 ? 7.503 -5.348 -7.530 1.00 94.56 91 SER A CA 1
ATOM 646 C C . SER A 1 91 ? 8.423 -5.154 -8.732 1.00 94.56 91 SER A C 1
ATOM 648 O O . SER A 1 91 ? 9.236 -4.205 -8.734 1.00 94.56 91 SER A O 1
#

S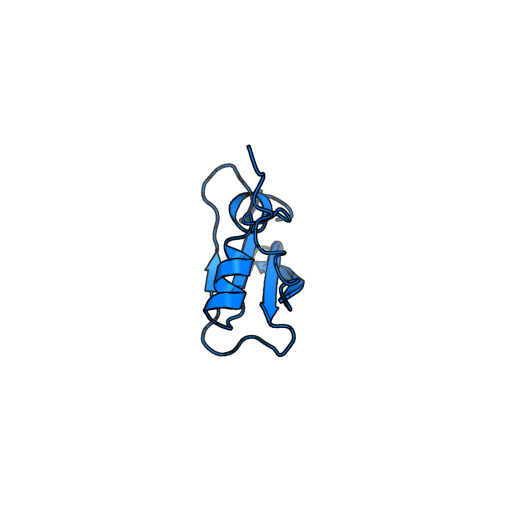equence (91 aa):
MALAAGPAQAASDLVRDELRATTADGIGIRVREVRPRDGGAGEPIILVHGARVPGIASFDLDVPGGSLAADLAERLGRAVYVMDARGYGGS